Protein AF-A0A183I306-F1 (afdb_monomer_lite)

Radius of gyration: 36.66 Å; chains: 1; bounding box: 79×30×105 Å

pLDDT: mean 89.1, std 14.42, range [38.97, 98.12]

InterPro domains:
  IPR034743 RH1 domain [PF09744] (19-83)
  IPR034743 RH1 domain [PS51776] (3-91)
  IPR051241 DZIP and RILPL [PTHR21502] (13-96)

Foldseek 3Di:
DDPPPPPPPDPLLPDALVNLVVVVVVVVVVLVVCCVVPNDVVCVVVVVVVVVVSVVSNVVNVVSVVVVVVVVVVVVVVVVVVVVVVVVVVVVVVVVVVVVVVVVVVVVVVVVVVVVVVVVVVD

Structure (mmCIF, N/CA/C/O backbone):
data_AF-A0A183I306-F1
#
_entry.id   AF-A0A183I306-F1
#
loop_
_atom_site.group_PDB
_atom_site.id
_atom_site.type_symbol
_atom_site.label_atom_id
_atom_site.label_alt_id
_atom_site.label_comp_id
_atom_site.label_asym_id
_atom_site.label_entity_id
_atom_site.label_seq_id
_atom_site.pdbx_PDB_ins_code
_atom_site.Cartn_x
_atom_site.Cartn_y
_atom_site.Cartn_z
_atom_site.occupancy
_atom_site.B_iso_or_equiv
_atom_site.auth_seq_id
_atom_site.auth_comp_id
_atom_site.auth_asym_id
_atom_site.auth_atom_id
_atom_site.pdbx_PDB_model_num
ATOM 1 N N . MET A 1 1 ? 3.699 -26.716 -17.506 1.00 38.97 1 MET A N 1
ATOM 2 C CA . MET A 1 1 ? 4.096 -25.367 -17.052 1.00 38.97 1 MET A CA 1
ATOM 3 C C . MET A 1 1 ? 3.086 -24.963 -16.002 1.00 38.97 1 MET A C 1
ATOM 5 O O . MET A 1 1 ? 1.903 -24.968 -16.310 1.00 38.97 1 MET A O 1
ATOM 9 N N . ALA A 1 2 ? 3.528 -24.809 -14.755 1.00 41.91 2 ALA A N 1
ATOM 10 C CA . ALA A 1 2 ? 2.642 -24.517 -13.638 1.00 41.91 2 ALA A CA 1
ATOM 11 C C . ALA A 1 2 ? 2.071 -23.105 -13.795 1.00 41.91 2 ALA A C 1
ATOM 13 O O . ALA A 1 2 ? 2.817 -22.158 -14.043 1.00 41.91 2 ALA A O 1
ATOM 14 N N . ASP A 1 3 ? 0.754 -23.011 -13.676 1.00 45.97 3 ASP A N 1
ATOM 15 C CA . ASP A 1 3 ? -0.011 -21.778 -13.571 1.00 45.97 3 ASP A CA 1
ATOM 16 C C . ASP A 1 3 ? 0.413 -21.070 -12.275 1.00 45.97 3 ASP A C 1
ATOM 18 O O . ASP A 1 3 ? -0.067 -21.366 -11.177 1.00 45.97 3 ASP A O 1
ATOM 22 N N . VAL A 1 4 ? 1.433 -20.214 -12.376 1.00 51.78 4 VAL A N 1
ATOM 23 C CA . VAL A 1 4 ? 1.813 -19.305 -11.297 1.00 51.78 4 VAL A CA 1
ATOM 24 C C . VAL A 1 4 ? 0.721 -18.250 -11.259 1.00 51.78 4 VAL A C 1
ATOM 26 O O . VAL A 1 4 ? 0.816 -17.216 -11.921 1.00 51.78 4 VAL A O 1
ATOM 29 N N . ARG A 1 5 ? -0.336 -18.527 -10.486 1.00 44.34 5 ARG A N 1
ATOM 30 C CA . ARG A 1 5 ? -1.257 -17.492 -10.016 1.00 44.34 5 ARG A CA 1
ATOM 31 C C . ARG A 1 5 ? -0.406 -16.313 -9.559 1.00 44.34 5 ARG A C 1
ATOM 33 O O . ARG A 1 5 ? 0.403 -16.442 -8.640 1.00 44.34 5 ARG A O 1
ATOM 40 N N . SER A 1 6 ? -0.547 -15.185 -10.248 1.00 48.78 6 SER A N 1
ATOM 41 C CA . SER A 1 6 ? 0.141 -13.959 -9.868 1.00 48.78 6 SER A CA 1
ATOM 42 C C . SER A 1 6 ? -0.220 -13.642 -8.411 1.00 48.78 6 SER A C 1
ATOM 44 O O . SER A 1 6 ? -1.406 -13.641 -8.084 1.00 48.78 6 SER A O 1
ATOM 46 N N . PRO A 1 7 ? 0.743 -13.316 -7.532 1.00 50.31 7 PRO A N 1
ATOM 47 C CA . PRO A 1 7 ? 0.482 -12.923 -6.139 1.00 50.31 7 PRO A CA 1
ATOM 48 C C . PRO A 1 7 ? -0.224 -11.552 -6.026 1.00 50.31 7 PRO A C 1
ATOM 50 O O . PRO A 1 7 ? -0.186 -10.890 -4.990 1.00 50.31 7 PRO A O 1
ATOM 53 N N . ALA A 1 8 ? -0.815 -11.077 -7.123 1.00 52.78 8 ALA A N 1
ATOM 54 C CA . ALA A 1 8 ? -1.431 -9.771 -7.276 1.00 52.78 8 ALA A CA 1
ATOM 55 C C . ALA A 1 8 ? -2.919 -9.748 -6.902 1.00 52.78 8 ALA A C 1
ATOM 57 O O . ALA A 1 8 ? -3.449 -8.659 -6.756 1.00 52.78 8 ALA A O 1
ATOM 58 N N . ASP A 1 9 ? -3.567 -10.903 -6.722 1.00 50.12 9 ASP A N 1
ATOM 59 C CA . ASP A 1 9 ? -5.031 -10.975 -6.577 1.00 50.12 9 ASP A CA 1
ATOM 60 C C . ASP A 1 9 ? -5.494 -11.456 -5.191 1.00 50.12 9 ASP A C 1
ATOM 62 O O . ASP A 1 9 ? -6.609 -11.939 -5.011 1.00 50.12 9 ASP A O 1
ATOM 66 N N . SER A 1 10 ? -4.625 -11.359 -4.180 1.00 53.06 10 SER A N 1
ATOM 67 C CA . SER A 1 10 ? -5.056 -11.558 -2.796 1.00 53.06 10 SER A CA 1
ATOM 68 C C . SER A 1 10 ? -5.880 -10.333 -2.373 1.00 53.06 10 SER A C 1
ATOM 70 O O . SER A 1 10 ? -5.305 -9.246 -2.294 1.00 53.06 10 SER A O 1
ATOM 72 N N . PRO A 1 11 ? -7.183 -10.464 -2.049 1.00 54.62 11 PRO A N 1
ATOM 73 C CA . PRO A 1 11 ? -8.048 -9.330 -1.691 1.00 54.62 11 PRO A CA 1
ATOM 74 C C . PRO A 1 11 ? -7.547 -8.542 -0.468 1.00 54.62 11 PRO A C 1
ATOM 76 O O . PRO A 1 11 ? -7.895 -7.382 -0.282 1.00 54.62 11 PRO A O 1
ATOM 79 N N . SER A 1 12 ? -6.663 -9.140 0.332 1.00 57.38 12 SER A N 1
ATOM 80 C CA . SER A 1 12 ? -5.950 -8.504 1.440 1.00 57.38 12 SER A CA 1
ATOM 81 C C . SER A 1 12 ? -4.936 -7.428 1.024 1.00 57.38 12 SER A C 1
ATOM 83 O O . SER A 1 12 ? -4.512 -6.660 1.882 1.00 57.38 12 SER A O 1
ATOM 85 N N . ARG A 1 13 ? -4.549 -7.325 -0.258 1.00 60.84 13 ARG A N 1
ATOM 86 C CA . ARG A 1 13 ? -3.621 -6.280 -0.741 1.00 60.84 13 ARG A CA 1
ATOM 87 C C . ARG A 1 13 ? -4.250 -4.906 -0.958 1.00 60.84 13 ARG A C 1
ATOM 89 O O . ARG A 1 13 ? -3.531 -3.963 -1.266 1.00 60.84 13 ARG A O 1
ATOM 96 N N . HIS A 1 14 ? -5.565 -4.795 -0.799 1.00 72.19 14 HIS A N 1
ATOM 97 C CA . HIS A 1 14 ? -6.302 -3.561 -1.062 1.00 72.19 14 HIS A CA 1
ATOM 98 C C . HIS A 1 14 ? -6.880 -2.902 0.190 1.00 72.19 14 HIS A C 1
ATOM 100 O O . HIS A 1 14 ? -7.532 -1.874 0.060 1.00 72.19 14 HIS A O 1
ATOM 106 N N . ILE A 1 15 ? -6.638 -3.462 1.380 1.00 85.75 15 ILE A N 1
ATOM 107 C CA . ILE A 1 15 ? -6.981 -2.780 2.631 1.00 85.75 15 ILE A CA 1
ATOM 108 C C . ILE A 1 15 ? -6.068 -1.567 2.794 1.00 85.75 15 ILE A C 1
ATOM 110 O O . ILE A 1 15 ? -4.843 -1.696 2.828 1.00 85.75 15 ILE A O 1
ATOM 114 N N . THR A 1 16 ? -6.684 -0.397 2.902 1.00 90.94 16 THR A N 1
ATOM 115 C CA . THR A 1 16 ? -6.022 0.870 3.199 1.00 90.94 16 THR A CA 1
ATOM 116 C C . THR A 1 16 ? -6.171 1.213 4.675 1.00 90.94 16 THR A C 1
ATOM 118 O O . THR A 1 16 ? -7.030 0.684 5.382 1.00 90.94 16 THR A O 1
ATOM 121 N N . VAL A 1 17 ? -5.353 2.149 5.152 1.00 93.00 17 VAL A N 1
ATOM 122 C CA . VAL A 1 17 ? -5.467 2.684 6.516 1.00 93.00 17 VAL A CA 1
ATOM 123 C C . VAL A 1 17 ? -6.850 3.309 6.763 1.00 93.00 17 VAL A C 1
ATOM 125 O O . VAL A 1 17 ? -7.390 3.196 7.861 1.00 93.00 17 VAL A O 1
ATOM 128 N N . VAL A 1 18 ? -7.464 3.903 5.733 1.00 93.88 18 VAL A N 1
ATOM 129 C CA . VAL A 1 18 ? -8.819 4.474 5.815 1.00 93.88 18 VAL A CA 1
ATOM 130 C C . VAL A 1 18 ? -9.850 3.391 6.136 1.00 93.88 18 VAL A C 1
ATOM 132 O O . VAL A 1 18 ? -10.645 3.567 7.057 1.00 93.88 18 VAL A O 1
ATOM 135 N N . ASP A 1 19 ? -9.770 2.239 5.466 1.00 94.00 19 ASP A N 1
ATOM 136 C CA . ASP A 1 19 ? -10.682 1.115 5.711 1.00 94.00 19 ASP A CA 1
ATOM 137 C C . ASP A 1 19 ? -10.568 0.588 7.153 1.00 94.00 19 ASP A C 1
ATOM 139 O O . ASP A 1 19 ? -11.560 0.179 7.760 1.00 94.00 19 ASP A O 1
ATOM 143 N N . VAL A 1 20 ? -9.360 0.620 7.732 1.00 95.81 20 VAL A N 1
ATOM 144 C CA . VAL A 1 20 ? -9.126 0.221 9.130 1.00 95.81 20 VAL A CA 1
ATOM 145 C C . VAL A 1 20 ? -9.781 1.204 10.100 1.00 95.81 20 VAL A C 1
ATOM 147 O O . VAL A 1 20 ? -10.389 0.769 11.080 1.00 95.81 20 VAL A O 1
ATOM 150 N N . TYR A 1 21 ? -9.715 2.510 9.828 1.00 96.81 21 TYR A N 1
ATOM 151 C CA . TYR A 1 21 ? -10.383 3.516 10.656 1.00 96.81 21 TYR A CA 1
ATOM 152 C C . TYR A 1 21 ? -11.909 3.426 10.574 1.00 96.81 21 TYR A C 1
ATOM 154 O O . TYR A 1 21 ? -12.576 3.521 11.607 1.00 96.81 21 TYR A O 1
ATOM 162 N N . ASP A 1 22 ? -12.467 3.175 9.390 1.00 97.25 22 ASP A N 1
ATOM 163 C CA . ASP A 1 22 ? -13.910 2.975 9.223 1.00 97.25 22 ASP A CA 1
ATOM 164 C C . ASP A 1 22 ? -14.391 1.725 9.977 1.00 97.25 22 ASP A C 1
ATOM 166 O O . ASP A 1 22 ? -15.412 1.755 10.677 1.00 97.25 22 ASP A O 1
ATOM 170 N N . LEU A 1 23 ? -13.613 0.638 9.916 1.00 96.75 23 LEU A N 1
ATOM 171 C CA . LEU A 1 23 ? -13.879 -0.573 10.686 1.00 96.75 23 LEU A CA 1
ATOM 172 C C . LEU A 1 23 ? -13.793 -0.313 12.197 1.00 96.75 23 LEU A C 1
ATOM 174 O O . LEU A 1 23 ? -14.684 -0.728 12.941 1.00 96.75 23 LEU A O 1
ATOM 178 N N . ALA A 1 24 ? -12.765 0.405 12.656 1.00 97.81 24 ALA A N 1
ATOM 179 C CA . ALA A 1 24 ? -12.596 0.767 14.061 1.00 97.81 24 ALA A CA 1
ATOM 180 C C . ALA A 1 24 ? -13.779 1.598 14.579 1.00 97.81 24 ALA A C 1
ATOM 182 O O . ALA A 1 24 ? -14.295 1.327 15.664 1.00 97.81 24 ALA A O 1
ATOM 183 N N . ALA A 1 25 ? -14.258 2.562 13.787 1.00 97.81 25 ALA A N 1
ATOM 184 C CA . ALA A 1 25 ? -15.420 3.375 14.128 1.00 97.81 25 ALA A CA 1
ATOM 185 C C . ALA A 1 25 ? -16.706 2.537 14.212 1.00 97.81 25 ALA A C 1
ATOM 187 O O . ALA A 1 25 ? -17.509 2.729 15.128 1.00 97.81 25 ALA A O 1
ATOM 188 N N . SER A 1 26 ? -16.904 1.592 13.287 1.00 98.12 26 SER A N 1
ATOM 189 C CA . SER A 1 26 ? -18.046 0.671 13.336 1.00 98.12 26 SER A CA 1
ATOM 190 C C . SER A 1 26 ? -18.007 -0.209 14.586 1.00 98.12 26 SER A C 1
ATOM 192 O O . SER A 1 26 ? -19.010 -0.320 15.285 1.00 98.12 26 SER A O 1
ATOM 194 N N . ILE A 1 27 ? -16.846 -0.791 14.901 1.00 97.88 27 ILE A N 1
ATOM 195 C CA . ILE A 1 27 ? -16.671 -1.635 16.089 1.00 97.88 27 ILE A CA 1
ATOM 196 C C . ILE A 1 27 ? -16.852 -0.819 17.378 1.00 97.88 27 ILE A C 1
ATOM 198 O O . ILE A 1 27 ? -17.477 -1.293 18.325 1.00 97.88 27 ILE A O 1
ATOM 202 N N . GLY A 1 28 ? -16.350 0.420 17.416 1.00 97.50 28 GLY A N 1
ATOM 203 C CA . GLY A 1 28 ? -16.524 1.331 18.548 1.00 97.50 28 GLY A CA 1
ATOM 204 C C . GLY A 1 28 ? -17.996 1.575 18.884 1.00 97.50 28 GLY A C 1
ATOM 205 O O . GLY A 1 28 ? -18.381 1.447 20.043 1.00 97.50 28 GLY A O 1
ATOM 206 N N . LYS A 1 29 ? -18.840 1.807 17.869 1.00 97.94 29 LYS A N 1
ATOM 207 C CA . LYS A 1 29 ? -20.297 1.965 18.045 1.00 97.94 29 LYS A CA 1
ATOM 208 C C . LYS A 1 29 ? -20.973 0.713 18.604 1.00 97.94 29 LYS A C 1
ATOM 210 O O . LYS A 1 29 ? -21.924 0.815 19.377 1.00 97.94 29 LYS A O 1
ATOM 215 N N . ASP A 1 30 ? -20.513 -0.471 18.210 1.00 97.44 30 ASP A N 1
ATOM 216 C CA . ASP A 1 30 ? -21.043 -1.718 18.761 1.00 97.44 30 ASP A CA 1
ATOM 217 C C . ASP A 1 30 ? -20.618 -1.906 20.222 1.00 97.44 30 ASP A C 1
ATOM 219 O O . ASP A 1 30 ? -21.431 -2.331 21.043 1.00 97.44 30 ASP A O 1
ATOM 223 N N . PHE A 1 31 ? -19.390 -1.519 20.583 1.00 97.81 31 PHE A N 1
ATOM 224 C CA . PHE A 1 31 ? -18.974 -1.489 21.985 1.00 97.81 31 PHE A CA 1
ATOM 225 C C . PHE A 1 31 ? -19.761 -0.477 22.814 1.00 97.81 31 PHE A C 1
ATOM 227 O O . PHE A 1 31 ? -20.150 -0.826 23.923 1.00 97.81 31 PHE A O 1
ATOM 234 N N . GLU A 1 32 ? -20.043 0.721 22.297 1.00 97.50 32 GLU A N 1
ATOM 235 C CA . GLU A 1 32 ? -20.915 1.700 22.964 1.00 97.50 32 GLU A CA 1
ATOM 236 C C . GLU A 1 32 ? -22.283 1.085 23.285 1.00 97.50 32 GLU A C 1
ATOM 238 O O . GLU A 1 32 ? -22.700 1.092 24.440 1.00 97.50 32 GLU A O 1
ATOM 243 N N . ARG A 1 33 ? -22.921 0.428 22.306 1.00 97.62 33 ARG A N 1
ATOM 244 C CA . ARG A 1 33 ? -24.210 -0.253 22.517 1.00 97.62 33 ARG A CA 1
ATOM 245 C C . ARG A 1 33 ? -24.129 -1.343 23.591 1.00 97.62 33 ARG A C 1
ATOM 247 O O . ARG A 1 33 ? -25.022 -1.456 24.425 1.00 97.62 33 ARG A O 1
ATOM 254 N N . ILE A 1 34 ? -23.056 -2.138 23.596 1.00 97.31 34 ILE A N 1
ATOM 255 C CA . ILE A 1 34 ? -22.851 -3.184 24.612 1.00 97.31 34 ILE A CA 1
ATOM 256 C C . ILE A 1 34 ? -22.637 -2.570 26.001 1.00 97.31 34 ILE A C 1
ATOM 258 O O . ILE A 1 34 ? -23.141 -3.107 26.986 1.00 97.31 34 ILE A O 1
ATOM 262 N N . ILE A 1 35 ? -21.902 -1.461 26.101 1.00 97.19 35 ILE A N 1
ATOM 263 C CA . ILE A 1 35 ? -21.695 -0.749 27.367 1.00 97.19 35 ILE A CA 1
ATOM 264 C C . ILE A 1 35 ? -23.027 -0.205 27.892 1.00 97.19 35 ILE A C 1
ATOM 266 O O . ILE A 1 35 ? -23.299 -0.344 29.085 1.00 97.19 35 ILE A O 1
ATOM 270 N N . ASP A 1 36 ? -23.853 0.366 27.016 1.00 97.56 36 ASP A N 1
ATOM 271 C CA . ASP A 1 36 ? -25.157 0.923 27.378 1.00 97.56 36 ASP A CA 1
ATOM 272 C C . ASP A 1 36 ? -26.131 -0.158 27.881 1.00 97.56 36 ASP A C 1
ATOM 274 O O . ASP A 1 36 ? -26.859 0.067 28.849 1.00 97.56 36 ASP A O 1
ATOM 278 N N . GLU A 1 37 ? -26.130 -1.347 27.267 1.00 97.38 37 GLU A N 1
ATOM 279 C CA . GLU A 1 37 ? -27.038 -2.448 27.630 1.00 97.38 37 GLU A CA 1
ATOM 280 C C . GLU A 1 37 ? -26.536 -3.311 28.802 1.00 97.38 37 GLU A C 1
ATOM 282 O O . GLU A 1 37 ? -27.328 -3.744 29.641 1.00 97.38 37 GLU A O 1
ATOM 287 N N . PHE A 1 38 ? -25.228 -3.579 28.873 1.00 96.25 38 PHE A N 1
ATOM 288 C CA . PHE A 1 38 ? -24.645 -4.586 29.774 1.00 96.25 38 PHE A CA 1
ATOM 289 C C . PHE A 1 38 ? -23.575 -4.027 30.721 1.00 96.25 38 PHE A C 1
ATOM 291 O O . PHE A 1 38 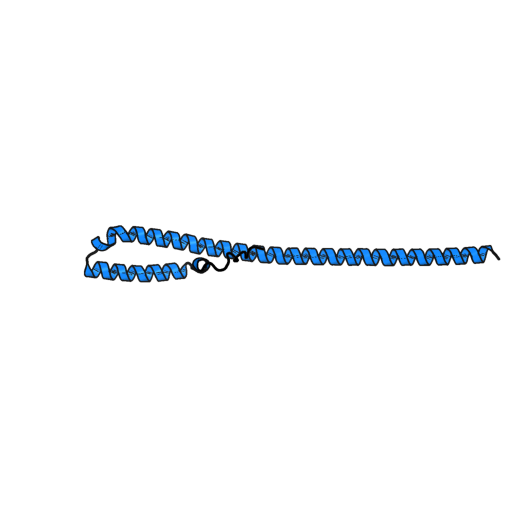? -22.968 -4.782 31.484 1.00 96.25 38 PHE A O 1
ATOM 298 N N . GLY A 1 39 ? -23.317 -2.720 30.692 1.00 94.62 39 GLY A N 1
ATOM 299 C CA . GLY A 1 39 ? -22.296 -2.065 31.503 1.00 94.62 39 GLY A CA 1
ATOM 300 C C . GLY A 1 39 ? -20.866 -2.249 30.978 1.00 94.62 39 GLY A C 1
ATOM 301 O O . GLY A 1 39 ? -20.543 -3.161 30.217 1.00 94.62 39 GLY A O 1
ATOM 302 N N . ASN A 1 40 ? -19.969 -1.373 31.438 1.00 93.69 40 ASN A N 1
ATOM 303 C CA . ASN A 1 40 ? -18.586 -1.269 30.952 1.00 93.69 40 ASN A CA 1
ATOM 304 C C . ASN A 1 40 ? -17.750 -2.556 31.121 1.00 93.69 40 ASN A C 1
ATOM 306 O O . ASN A 1 40 ? -16.929 -2.901 30.268 1.00 93.69 40 ASN A O 1
ATOM 310 N N . ASP A 1 41 ? -17.965 -3.310 32.201 1.00 95.94 41 ASP A N 1
ATOM 311 C CA . ASP A 1 41 ? -17.168 -4.512 32.474 1.00 95.94 41 ASP A CA 1
ATOM 312 C C . ASP A 1 41 ? -17.345 -5.609 31.406 1.00 95.94 41 ASP A C 1
ATOM 314 O O . ASP A 1 41 ? -16.440 -6.427 31.221 1.00 95.94 41 ASP A O 1
ATOM 318 N N . SER A 1 42 ? -18.437 -5.567 30.634 1.00 93.56 42 SER A N 1
ATOM 319 C CA . SER A 1 42 ? -18.728 -6.491 29.529 1.00 93.56 42 SER A CA 1
ATOM 320 C C . SER A 1 42 ? -17.721 -6.408 28.375 1.00 93.56 42 SER A C 1
ATOM 322 O O . SER A 1 42 ? -17.478 -7.408 27.701 1.00 93.56 42 SER A O 1
ATOM 324 N N . VAL A 1 43 ? -17.087 -5.247 28.155 1.00 96.00 43 VAL A N 1
ATOM 325 C CA . VAL A 1 43 ? -16.127 -5.041 27.047 1.00 96.00 43 VAL A CA 1
ATOM 326 C C . VAL A 1 43 ? -14.689 -4.815 27.511 1.00 96.00 43 VAL A C 1
ATOM 328 O O . VAL A 1 43 ? -13.750 -4.923 26.720 1.00 96.00 43 VAL A O 1
ATOM 331 N N . ARG A 1 44 ? -14.485 -4.564 28.806 1.00 95.00 44 ARG A N 1
ATOM 332 C CA . ARG A 1 44 ? -13.208 -4.130 29.393 1.00 95.00 44 ARG A CA 1
ATOM 333 C C . ARG A 1 44 ? -12.012 -5.034 29.072 1.00 95.00 44 ARG A C 1
ATOM 335 O O . ARG A 1 44 ? -10.895 -4.543 28.942 1.00 95.00 44 ARG A O 1
ATOM 342 N N . GLN A 1 45 ? -12.226 -6.344 28.934 1.00 95.88 45 GLN A N 1
ATOM 343 C CA . GLN A 1 45 ? -11.155 -7.301 28.615 1.00 95.88 45 GLN A CA 1
ATOM 344 C C . GLN A 1 45 ? -10.937 -7.523 27.111 1.00 95.88 45 GLN A C 1
ATOM 346 O O . GLN A 1 45 ? -9.834 -7.897 26.706 1.00 95.88 45 GLN A O 1
ATOM 351 N N . ILE A 1 46 ? -11.972 -7.345 26.284 1.00 96.50 46 ILE A N 1
ATOM 352 C CA . ILE A 1 46 ? -11.897 -7.590 24.834 1.00 96.50 46 ILE A CA 1
ATOM 353 C C . ILE A 1 46 ? -11.449 -6.340 24.075 1.00 96.50 46 ILE A C 1
ATOM 355 O O . ILE A 1 46 ? -10.680 -6.453 23.126 1.00 96.50 46 ILE A O 1
ATOM 359 N N . MET A 1 47 ? -11.845 -5.155 24.543 1.00 96.50 47 MET A N 1
ATOM 360 C CA . MET A 1 47 ? -11.502 -3.865 23.948 1.00 96.50 47 MET A CA 1
ATOM 361 C C . MET A 1 47 ? -9.993 -3.690 23.686 1.00 96.50 47 MET A C 1
ATOM 363 O O . MET A 1 47 ? -9.639 -3.444 22.535 1.00 96.50 47 MET A O 1
ATOM 367 N N . PRO A 1 48 ? -9.072 -3.910 24.651 1.00 97.38 48 PRO A N 1
ATOM 368 C CA . PRO A 1 48 ? -7.635 -3.794 24.375 1.00 97.38 48 PRO A CA 1
ATOM 369 C C . PRO A 1 48 ? -7.119 -4.817 23.350 1.00 97.38 48 PRO A C 1
ATOM 371 O O . PRO A 1 48 ? -6.181 -4.527 22.613 1.00 97.38 48 PRO A O 1
ATOM 374 N N . LYS A 1 49 ? -7.734 -6.005 23.254 1.00 98.00 49 LYS A N 1
ATOM 375 C CA . LYS A 1 49 ? -7.356 -7.017 22.252 1.00 98.00 49 LYS A CA 1
ATOM 376 C C . LYS A 1 49 ? -7.781 -6.596 20.848 1.00 98.00 49 LYS A C 1
ATOM 378 O O . LYS A 1 49 ? -7.034 -6.805 19.899 1.00 98.00 49 LYS A O 1
ATOM 383 N N . VAL A 1 50 ? -8.965 -6.000 20.726 1.00 98.00 50 VAL A N 1
ATOM 384 C CA . VAL A 1 50 ? -9.468 -5.467 19.456 1.00 98.00 50 VAL A CA 1
ATOM 385 C C . VAL A 1 50 ? -8.642 -4.271 19.003 1.00 98.00 50 VAL A C 1
ATOM 387 O O . VAL A 1 50 ? -8.261 -4.230 17.839 1.00 98.00 50 VAL A O 1
ATOM 390 N N . ILE A 1 51 ? -8.291 -3.360 19.916 1.00 97.56 51 ILE A N 1
ATOM 391 C CA . ILE A 1 51 ? -7.380 -2.244 19.620 1.00 97.56 51 ILE A CA 1
ATOM 392 C C . ILE A 1 51 ? -6.053 -2.785 19.078 1.00 97.56 51 ILE A C 1
ATOM 394 O O . ILE A 1 51 ? -5.663 -2.428 17.974 1.00 97.56 51 ILE A O 1
ATOM 398 N N . SER A 1 52 ? -5.424 -3.733 19.778 1.00 98.12 52 SER A N 1
ATOM 399 C CA . SER A 1 52 ? -4.153 -4.321 19.336 1.00 98.12 52 SER A CA 1
ATOM 400 C C . SER A 1 52 ? -4.249 -5.016 17.967 1.00 98.12 52 SER A C 1
ATOM 402 O O . SER A 1 52 ? -3.324 -4.933 17.154 1.00 98.12 52 SER A O 1
ATOM 404 N N . ALA A 1 53 ? -5.373 -5.676 17.671 1.00 97.94 53 ALA A N 1
ATOM 405 C CA . ALA A 1 53 ? -5.611 -6.278 16.361 1.00 97.94 53 ALA A CA 1
ATOM 406 C C . ALA A 1 53 ? -5.770 -5.220 15.253 1.00 97.94 53 ALA A C 1
ATOM 408 O O . ALA A 1 53 ? -5.223 -5.402 14.165 1.00 97.94 53 ALA A O 1
ATOM 409 N N . LEU A 1 54 ? -6.473 -4.116 15.527 1.00 97.81 54 LEU A N 1
ATOM 410 C CA . LEU A 1 54 ? -6.642 -3.000 14.589 1.00 97.81 54 LEU A CA 1
ATOM 411 C C . LEU A 1 54 ? -5.325 -2.249 14.349 1.00 97.81 54 LEU A C 1
ATOM 413 O O . LEU A 1 54 ? -5.007 -1.968 13.200 1.00 97.81 54 LEU A O 1
ATOM 417 N N . GLU A 1 55 ? -4.516 -2.016 15.386 1.00 97.25 55 GLU A N 1
ATOM 418 C CA . GLU A 1 55 ? -3.165 -1.436 15.265 1.00 97.25 55 GLU A CA 1
ATOM 419 C C . GLU A 1 55 ? -2.251 -2.322 14.403 1.00 97.25 55 GLU A C 1
ATOM 421 O O . GLU A 1 55 ? -1.508 -1.847 13.541 1.00 97.25 55 GLU A O 1
ATOM 426 N N . THR A 1 56 ? -2.330 -3.641 14.599 1.00 96.56 56 THR A N 1
ATOM 427 C CA . THR A 1 56 ? -1.589 -4.610 13.782 1.00 96.56 56 THR A CA 1
ATOM 428 C C . THR A 1 56 ? -2.047 -4.554 12.323 1.00 96.56 56 THR A C 1
ATOM 430 O O . THR A 1 56 ? -1.220 -4.563 11.411 1.00 96.56 56 THR A O 1
ATOM 433 N N . LEU A 1 57 ? -3.358 -4.463 12.086 1.00 95.69 57 LEU A N 1
ATOM 434 C CA . LEU A 1 57 ? -3.925 -4.349 10.743 1.00 95.69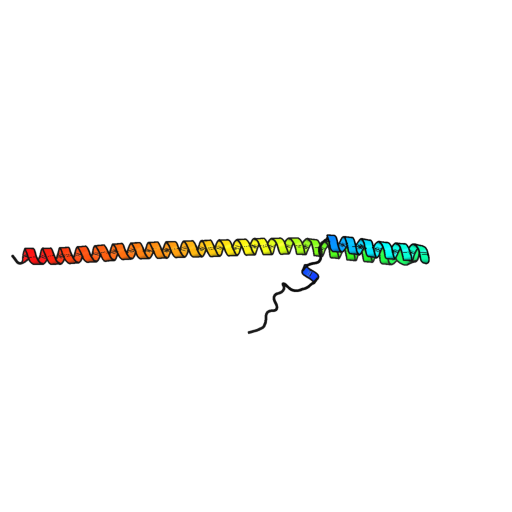 57 LEU A CA 1
ATOM 435 C C . LEU A 1 57 ? -3.532 -3.032 10.059 1.00 95.69 57 LEU A C 1
ATOM 437 O O . LEU A 1 57 ? -3.175 -3.048 8.884 1.00 95.69 57 LEU A O 1
ATOM 441 N N . GLU A 1 58 ? -3.529 -1.915 10.786 1.00 95.50 58 GLU A N 1
ATOM 442 C CA . GLU A 1 58 ? -3.046 -0.618 10.301 1.00 95.50 58 GLU A CA 1
ATOM 443 C C . GLU A 1 58 ? -1.561 -0.677 9.916 1.00 95.50 58 GLU A C 1
ATOM 445 O O . GLU A 1 58 ? -1.160 -0.149 8.875 1.00 95.50 58 GLU A O 1
ATOM 450 N N . SER A 1 59 ? -0.738 -1.360 10.718 1.00 95.00 59 SER A N 1
ATOM 451 C CA . SER A 1 59 ? 0.674 -1.586 10.398 1.00 95.00 59 SER A CA 1
ATOM 452 C C . SER A 1 59 ? 0.836 -2.372 9.093 1.00 95.00 59 SER A C 1
ATOM 454 O O . SER A 1 59 ? 1.621 -1.972 8.230 1.00 95.00 59 SER A O 1
ATOM 45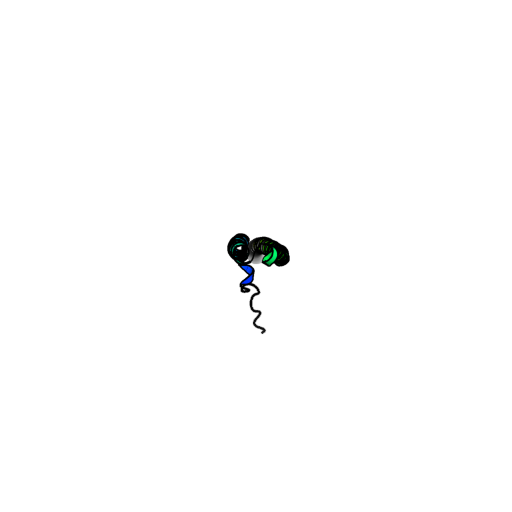6 N N . PHE A 1 60 ? 0.048 -3.436 8.904 1.00 93.00 60 PHE A N 1
ATOM 457 C CA . PHE A 1 60 ? 0.040 -4.199 7.656 1.00 93.00 60 PHE A CA 1
ATOM 458 C C . PHE A 1 60 ? -0.443 -3.371 6.462 1.00 93.00 60 PHE A C 1
ATOM 460 O O . PHE A 1 60 ? 0.178 -3.447 5.405 1.00 93.00 60 PHE A O 1
ATOM 467 N N . ALA A 1 61 ? -1.497 -2.566 6.619 1.00 92.62 61 ALA A N 1
ATOM 468 C CA . ALA A 1 61 ? -2.016 -1.698 5.560 1.00 92.62 61 ALA A CA 1
ATOM 469 C C . ALA A 1 61 ? -0.958 -0.681 5.098 1.00 92.62 61 ALA A C 1
ATOM 471 O O . ALA A 1 61 ? -0.648 -0.594 3.910 1.00 92.62 61 ALA A O 1
ATOM 472 N N . ASN A 1 62 ? -0.320 0.008 6.051 1.00 91.88 62 ASN A N 1
ATOM 473 C CA . ASN A 1 62 ? 0.776 0.943 5.785 1.00 91.88 62 ASN A CA 1
ATOM 474 C C . ASN A 1 62 ? 1.984 0.267 5.124 1.00 91.88 62 ASN A C 1
ATOM 476 O O . ASN A 1 62 ? 2.639 0.849 4.258 1.00 91.88 62 ASN A O 1
ATOM 480 N N . HIS A 1 63 ? 2.333 -0.943 5.565 1.00 92.06 63 HIS A N 1
ATOM 481 C CA . HIS A 1 63 ? 3.448 -1.679 4.980 1.00 92.06 63 HIS A CA 1
ATOM 482 C C . HIS A 1 63 ? 3.151 -2.071 3.532 1.00 92.06 63 HIS A C 1
ATOM 484 O O . HIS A 1 63 ? 3.988 -1.853 2.662 1.00 92.06 63 HIS A O 1
ATOM 490 N N . ASN A 1 64 ? 1.941 -2.561 3.267 1.00 89.69 64 ASN A N 1
ATOM 491 C CA . ASN A 1 64 ? 1.515 -2.969 1.934 1.00 89.69 64 ASN A CA 1
ATOM 492 C C . ASN A 1 64 ? 1.522 -1.800 0.947 1.00 89.69 64 ASN A C 1
ATOM 494 O O . ASN A 1 64 ? 1.997 -1.947 -0.175 1.00 89.69 64 ASN A O 1
ATOM 498 N N . GLU A 1 65 ? 1.057 -0.621 1.369 1.00 89.06 65 GLU A N 1
ATOM 499 C CA . GLU A 1 65 ? 1.104 0.585 0.540 1.00 89.06 65 GLU A CA 1
ATOM 500 C C . GLU A 1 65 ? 2.546 0.923 0.132 1.00 89.06 65 GLU A C 1
ATOM 502 O O . GLU A 1 65 ? 2.832 1.062 -1.059 1.00 89.06 65 GLU A O 1
ATOM 507 N N . LYS A 1 66 ? 3.481 0.921 1.092 1.00 90.81 66 LYS A N 1
ATOM 508 C CA . LYS A 1 66 ? 4.912 1.153 0.832 1.00 90.81 66 LYS A CA 1
ATOM 509 C C . LYS A 1 66 ? 5.527 0.100 -0.086 1.00 90.81 66 LYS A C 1
ATOM 511 O O . LYS A 1 66 ? 6.237 0.448 -1.027 1.00 90.81 66 LYS A O 1
ATOM 516 N N . GLU A 1 67 ? 5.257 -1.181 0.160 1.00 91.31 67 GLU A N 1
ATOM 517 C CA . GLU A 1 67 ? 5.731 -2.265 -0.706 1.00 91.31 67 GLU A CA 1
ATOM 518 C C . GLU A 1 67 ? 5.180 -2.113 -2.130 1.00 91.31 67 GLU A C 1
ATOM 520 O O . GLU A 1 67 ? 5.890 -2.325 -3.113 1.00 91.31 67 GLU A O 1
ATOM 525 N N . ASN A 1 68 ? 3.916 -1.714 -2.270 1.00 88.44 68 ASN A N 1
ATOM 526 C CA . ASN A 1 68 ? 3.285 -1.536 -3.569 1.00 88.44 68 ASN A CA 1
ATOM 527 C C . ASN A 1 68 ? 3.855 -0.321 -4.324 1.00 88.44 68 ASN A C 1
ATOM 529 O O . ASN A 1 68 ? 4.070 -0.400 -5.539 1.00 88.44 68 ASN A O 1
ATOM 533 N N . GLU A 1 69 ? 4.168 0.768 -3.617 1.00 91.25 69 GLU A N 1
ATOM 534 C CA . GLU A 1 69 ? 4.919 1.906 -4.156 1.00 91.25 69 GLU A CA 1
ATOM 535 C C . GLU A 1 69 ? 6.318 1.491 -4.626 1.00 91.25 69 GLU A C 1
ATOM 537 O O . GLU A 1 69 ? 6.723 1.828 -5.743 1.00 91.25 69 GLU A O 1
ATOM 542 N N . G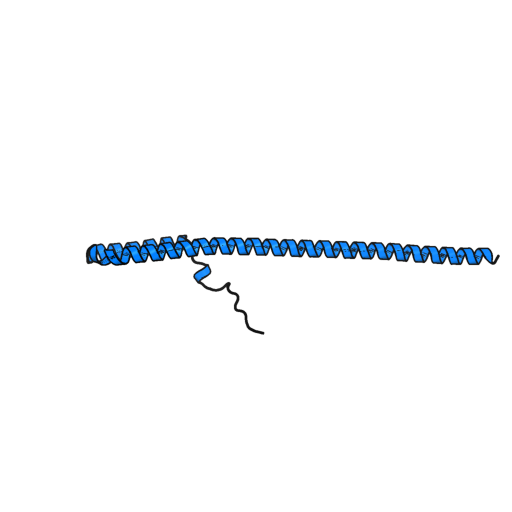LU A 1 70 ? 7.047 0.714 -3.823 1.00 93.94 70 GLU A N 1
ATOM 543 C CA . GLU A 1 70 ? 8.375 0.208 -4.177 1.00 93.94 70 GLU A CA 1
ATOM 544 C C . GLU A 1 70 ? 8.324 -0.702 -5.410 1.00 93.94 70 GLU A C 1
ATOM 546 O O . GLU A 1 70 ? 9.097 -0.521 -6.355 1.00 93.94 70 GLU A O 1
ATOM 551 N N . ILE A 1 71 ? 7.355 -1.620 -5.468 1.00 93.88 71 ILE A N 1
ATOM 552 C CA . ILE A 1 71 ? 7.109 -2.468 -6.639 1.00 93.88 71 ILE A CA 1
ATOM 553 C C . ILE A 1 71 ? 6.852 -1.608 -7.881 1.00 93.88 71 ILE A C 1
ATOM 555 O O . ILE A 1 71 ? 7.391 -1.894 -8.954 1.00 93.88 71 ILE A O 1
ATOM 559 N N . LEU A 1 72 ? 6.038 -0.555 -7.769 1.00 93.06 72 LEU A N 1
ATOM 560 C CA . LEU A 1 72 ? 5.756 0.346 -8.885 1.00 93.06 72 LEU A CA 1
ATOM 561 C C . LEU A 1 72 ? 7.018 1.092 -9.342 1.00 93.06 72 LEU A C 1
ATOM 563 O O . LEU A 1 72 ? 7.262 1.211 -10.547 1.00 93.06 72 LEU A O 1
ATOM 567 N N . MET A 1 73 ? 7.832 1.573 -8.402 1.00 96.44 73 MET A N 1
ATOM 568 C CA . MET A 1 73 ? 9.102 2.237 -8.700 1.00 96.44 73 MET A CA 1
ATOM 569 C C . MET A 1 73 ? 10.088 1.297 -9.397 1.00 96.44 73 MET A C 1
ATOM 571 O O . MET A 1 73 ? 10.672 1.670 -10.419 1.00 96.44 73 MET A O 1
ATOM 575 N N . LEU A 1 74 ? 10.235 0.067 -8.901 1.00 97.25 74 LEU A N 1
ATOM 576 C CA . LEU A 1 74 ? 11.102 -0.949 -9.496 1.00 97.25 74 LEU A CA 1
ATOM 577 C C . LEU A 1 74 ? 10.645 -1.322 -10.906 1.00 97.25 74 LEU A C 1
ATOM 579 O O . LEU A 1 74 ? 11.470 -1.359 -11.817 1.00 97.25 74 LEU A O 1
ATOM 583 N N . LYS A 1 75 ? 9.338 -1.511 -11.130 1.00 96.12 75 LYS A N 1
ATOM 584 C CA . LYS A 1 75 ? 8.786 -1.766 -12.473 1.00 96.12 75 LYS A CA 1
ATOM 585 C C . LYS A 1 75 ? 9.143 -0.650 -13.458 1.00 96.12 75 LYS A C 1
ATOM 587 O O . LYS A 1 75 ? 9.631 -0.936 -14.548 1.00 96.12 75 LYS A O 1
ATOM 592 N N . LYS A 1 76 ? 8.988 0.617 -13.054 1.00 96.50 76 LYS A N 1
ATOM 593 C CA . LYS A 1 76 ? 9.386 1.777 -13.875 1.00 96.50 76 LYS A CA 1
ATOM 594 C C . LYS A 1 76 ? 10.895 1.821 -14.132 1.00 96.50 76 LYS A C 1
ATOM 596 O O . LYS A 1 76 ? 11.332 2.227 -15.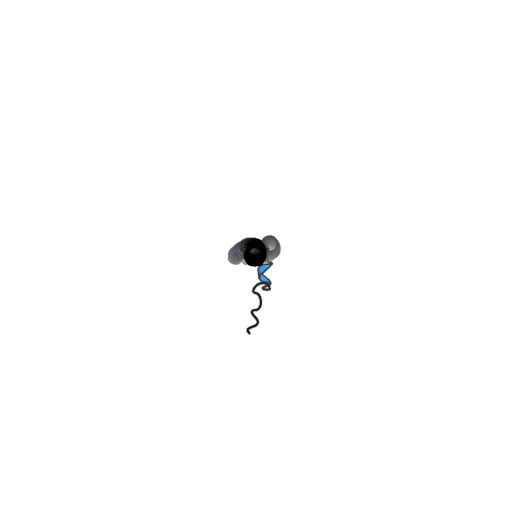208 1.00 96.50 76 LYS A O 1
ATOM 601 N N . ALA A 1 77 ? 11.709 1.439 -13.148 1.00 97.50 77 ALA A N 1
ATOM 602 C CA . ALA A 1 77 ? 13.158 1.378 -13.309 1.00 97.50 77 ALA A CA 1
ATOM 603 C C . ALA A 1 77 ? 13.578 0.292 -14.308 1.00 97.50 77 ALA A C 1
ATOM 605 O O . ALA A 1 77 ? 14.418 0.563 -15.165 1.00 97.50 77 ALA A O 1
ATOM 606 N N . VAL A 1 78 ? 12.964 -0.892 -14.237 1.00 97.94 78 VAL A N 1
ATOM 607 C CA . VAL A 1 78 ? 13.186 -1.988 -15.191 1.00 97.94 78 VAL A CA 1
ATOM 608 C C . VAL A 1 78 ? 12.821 -1.547 -16.605 1.00 97.94 78 VAL A C 1
ATOM 610 O O . VAL A 1 78 ? 13.668 -1.630 -17.488 1.00 97.94 78 VAL A O 1
ATOM 613 N N . GLU A 1 79 ? 11.627 -0.985 -16.808 1.00 97.56 79 GLU A N 1
ATOM 614 C CA . GLU A 1 79 ? 11.179 -0.512 -18.125 1.00 97.56 79 GLU A CA 1
ATOM 615 C C . GLU A 1 79 ? 12.150 0.518 -18.730 1.00 97.56 79 GLU A C 1
ATOM 617 O O . GLU A 1 79 ? 12.536 0.434 -19.900 1.00 97.56 79 GLU A O 1
ATOM 622 N N . ARG A 1 80 ? 12.616 1.474 -17.915 1.00 97.75 80 ARG A N 1
ATOM 623 C CA . ARG A 1 80 ? 13.614 2.462 -18.342 1.00 97.75 80 ARG A CA 1
ATOM 624 C C . ARG A 1 80 ? 14.929 1.797 -18.752 1.00 97.75 80 ARG A C 1
ATOM 626 O O . ARG A 1 80 ? 15.459 2.116 -19.815 1.00 97.75 80 ARG A O 1
ATOM 633 N N . LEU A 1 81 ? 15.452 0.885 -17.933 1.00 97.94 81 LEU A N 1
ATOM 634 C CA . LEU A 1 81 ? 16.714 0.191 -18.206 1.00 97.94 81 LEU A CA 1
ATOM 635 C C . LEU A 1 81 ? 16.623 -0.697 -19.452 1.00 97.94 81 LEU A C 1
ATOM 637 O O . LEU A 1 81 ? 17.567 -0.749 -20.242 1.00 97.94 81 LEU A O 1
ATOM 641 N N . GLU A 1 82 ? 15.491 -1.365 -19.664 1.00 97.56 82 GLU A N 1
ATOM 642 C CA . GLU A 1 82 ? 15.233 -2.150 -20.872 1.00 97.56 82 GLU A CA 1
ATOM 643 C C . GLU A 1 82 ? 15.244 -1.264 -22.119 1.00 97.56 82 GLU A C 1
ATOM 645 O O . GLU A 1 82 ? 15.915 -1.593 -23.102 1.00 97.56 82 GLU A O 1
ATOM 650 N N . LYS A 1 83 ? 14.597 -0.095 -22.059 1.00 96.94 83 LYS A N 1
ATOM 651 C CA . LYS A 1 83 ? 14.612 0.884 -23.151 1.00 96.94 83 LYS A CA 1
ATOM 652 C C . LYS A 1 83 ? 16.019 1.420 -23.423 1.00 96.94 83 LYS A C 1
ATOM 654 O O . LYS A 1 83 ? 16.443 1.480 -24.575 1.00 96.94 83 LYS A O 1
ATOM 659 N N . GLU A 1 84 ? 16.771 1.776 -22.384 1.00 97.06 84 GLU A N 1
ATOM 660 C CA . GLU A 1 84 ? 18.165 2.221 -22.516 1.00 97.06 84 GLU A CA 1
ATOM 661 C C . GLU A 1 84 ? 19.056 1.149 -23.150 1.00 97.06 84 GLU A C 1
ATOM 663 O O . GLU A 1 84 ? 19.859 1.449 -24.038 1.00 97.06 84 GLU A O 1
ATOM 668 N N . LYS A 1 85 ? 18.897 -0.111 -22.734 1.00 97.31 85 LYS A N 1
ATOM 669 C CA . LYS A 1 85 ? 19.621 -1.247 -23.311 1.00 97.31 85 LYS A CA 1
ATOM 670 C C . LYS A 1 85 ? 19.291 -1.423 -24.793 1.00 97.31 85 LYS A C 1
ATOM 672 O O . LYS A 1 85 ? 20.209 -1.600 -25.593 1.00 97.31 85 LYS A O 1
ATOM 677 N N . GLN A 1 86 ? 18.012 -1.346 -25.165 1.00 96.62 86 GLN A N 1
ATOM 678 C CA . GLN A 1 86 ? 17.576 -1.446 -26.560 1.00 96.62 86 GLN A CA 1
ATOM 679 C C . GLN A 1 86 ? 18.148 -0.316 -27.424 1.00 96.62 86 GLN A C 1
ATOM 681 O O . GLN A 1 86 ? 18.664 -0.586 -28.507 1.00 96.62 86 GLN A O 1
ATOM 686 N N . MET A 1 87 ? 18.124 0.931 -26.938 1.00 96.56 87 MET A N 1
ATOM 687 C CA . MET A 1 87 ? 18.701 2.075 -27.656 1.00 96.56 87 MET A CA 1
ATOM 688 C C . MET A 1 87 ? 20.206 1.891 -27.881 1.00 96.56 87 MET A C 1
ATOM 690 O O . MET A 1 87 ? 20.668 1.963 -29.017 1.00 96.56 87 MET A O 1
ATOM 694 N N . LYS A 1 88 ? 20.960 1.529 -26.832 1.00 95.75 88 LYS A N 1
ATOM 695 C CA . LYS A 1 88 ? 22.403 1.252 -26.947 1.00 95.75 88 LYS A CA 1
ATOM 696 C C . LYS A 1 88 ? 22.705 0.126 -27.936 1.00 95.75 88 LYS A C 1
ATOM 698 O O . LYS A 1 88 ? 23.666 0.214 -28.696 1.00 95.75 88 LYS A O 1
ATOM 703 N N . GLN A 1 89 ? 21.896 -0.935 -27.938 1.00 96.50 89 GLN A N 1
ATOM 704 C CA . GLN A 1 89 ? 22.049 -2.028 -28.895 1.00 96.50 89 GLN A CA 1
ATOM 705 C C . GLN A 1 89 ? 21.778 -1.559 -30.328 1.00 96.50 89 GLN A C 1
ATOM 707 O O . GLN A 1 89 ? 22.535 -1.907 -31.233 1.00 96.50 89 GLN A O 1
ATOM 712 N N . GLN A 1 90 ? 20.739 -0.750 -30.539 1.00 95.56 90 GLN A N 1
ATOM 713 C CA . GLN A 1 90 ? 20.421 -0.206 -31.855 1.00 95.56 90 GLN A CA 1
ATOM 714 C C . GLN A 1 90 ? 21.545 0.699 -32.376 1.00 95.56 90 GLN A C 1
ATOM 716 O O . GLN A 1 90 ? 21.929 0.584 -33.540 1.00 95.56 90 GLN A O 1
ATOM 721 N N . ASP A 1 91 ? 22.104 1.555 -31.524 1.00 95.38 91 ASP A N 1
ATOM 722 C CA . ASP A 1 91 ? 23.208 2.441 -31.895 1.00 95.38 91 ASP A CA 1
ATOM 723 C C . ASP A 1 91 ? 24.483 1.659 -32.218 1.00 95.38 91 ASP A C 1
ATOM 725 O O . ASP A 1 91 ? 25.152 1.954 -33.209 1.00 95.38 91 ASP A O 1
ATOM 729 N N . ARG A 1 92 ? 24.772 0.593 -31.459 1.00 95.44 92 ARG A N 1
ATOM 730 C CA . ARG A 1 92 ? 25.880 -0.327 -31.753 1.00 95.44 92 ARG A CA 1
ATOM 731 C C . ARG A 1 92 ? 25.721 -0.979 -33.129 1.00 95.44 92 ARG A C 1
ATOM 733 O O . ARG A 1 92 ? 26.666 -0.968 -33.908 1.00 95.44 92 ARG A O 1
ATOM 740 N N . ILE A 1 93 ? 24.529 -1.491 -33.449 1.00 96.31 93 ILE A N 1
ATOM 741 C CA . ILE A 1 93 ? 24.246 -2.103 -34.760 1.00 96.31 93 ILE A CA 1
ATOM 742 C C . ILE A 1 93 ? 24.395 -1.073 -35.887 1.00 96.31 93 ILE A C 1
ATOM 744 O O . ILE A 1 93 ? 24.995 -1.372 -36.918 1.00 96.31 93 ILE A O 1
ATOM 748 N N . LYS A 1 94 ? 23.877 0.150 -35.703 1.00 95.56 94 LYS A N 1
ATOM 749 C CA . LYS A 1 94 ? 24.019 1.235 -36.689 1.00 95.56 94 LYS A CA 1
ATOM 750 C C . LYS A 1 94 ? 25.488 1.582 -36.933 1.00 95.56 94 LYS A C 1
ATOM 752 O O . LYS A 1 94 ? 25.883 1.744 -38.085 1.00 95.56 94 LYS A O 1
ATOM 757 N N . PHE A 1 95 ? 26.284 1.676 -35.869 1.00 95.25 95 PHE A N 1
ATOM 758 C CA . PHE A 1 95 ? 27.714 1.958 -35.964 1.00 95.25 95 PHE A CA 1
ATOM 759 C C . PHE A 1 95 ? 28.462 0.846 -36.711 1.00 95.25 95 PHE A C 1
ATOM 761 O O . PHE A 1 95 ? 29.190 1.134 -37.659 1.00 95.25 95 PHE A O 1
ATOM 768 N N . GLU A 1 96 ? 28.229 -0.421 -36.350 1.00 95.19 96 GLU A N 1
ATOM 769 C CA . GLU A 1 96 ? 28.833 -1.580 -37.025 1.00 95.19 96 GLU A CA 1
ATOM 770 C C . GLU A 1 96 ? 28.458 -1.635 -38.515 1.00 95.19 96 GLU A C 1
ATOM 772 O O . GLU A 1 96 ? 2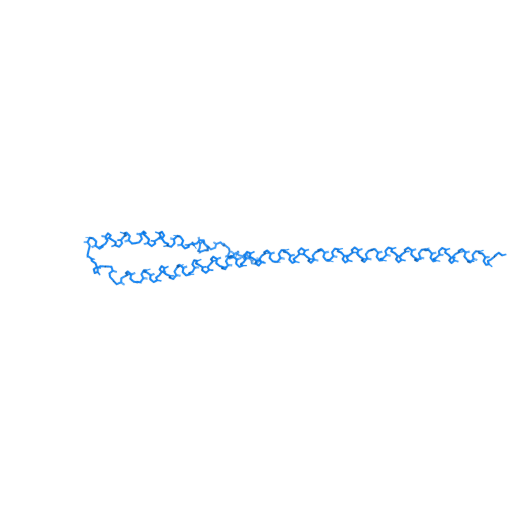9.313 -1.892 -39.363 1.00 95.19 96 GLU A O 1
ATOM 777 N N . LEU A 1 97 ? 27.198 -1.342 -38.859 1.00 96.12 97 LEU A N 1
ATOM 778 C CA . LEU A 1 97 ? 26.746 -1.287 -40.250 1.00 96.12 97 LEU A CA 1
ATOM 779 C C . LEU A 1 97 ? 27.443 -0.167 -41.031 1.00 96.12 97 LEU A C 1
ATOM 781 O O . LEU A 1 97 ? 27.905 -0.398 -42.147 1.00 96.12 97 LEU A O 1
ATOM 785 N N . HIS A 1 98 ? 27.534 1.033 -40.453 1.00 94.19 98 HIS A N 1
ATOM 786 C CA . HIS A 1 98 ? 28.211 2.160 -41.091 1.00 94.19 98 HIS A CA 1
ATOM 787 C C . HIS A 1 98 ? 29.698 1.863 -41.319 1.00 94.19 98 HIS A C 1
ATOM 789 O O . HIS A 1 98 ? 30.211 2.088 -42.415 1.00 94.19 98 HIS A O 1
ATOM 795 N N . GLN A 1 99 ? 30.367 1.286 -40.317 1.00 94.12 99 GLN A N 1
ATOM 796 C CA . GLN A 1 99 ? 31.759 0.861 -40.423 1.00 94.12 99 GLN A CA 1
ATOM 797 C C . GLN A 1 99 ? 31.945 -0.173 -41.541 1.00 94.12 99 GLN A C 1
ATOM 799 O O . GLN A 1 99 ? 32.861 -0.039 -42.350 1.00 94.12 99 GLN A O 1
ATOM 804 N N . LYS A 1 100 ? 31.058 -1.171 -41.630 1.00 94.56 100 LYS A N 1
ATOM 805 C CA . LYS A 1 100 ? 31.115 -2.192 -42.680 1.00 94.56 100 LYS A CA 1
ATOM 806 C C . LYS A 1 100 ? 30.958 -1.592 -44.078 1.00 94.56 100 LYS A C 1
ATOM 808 O O . LYS A 1 100 ? 31.778 -1.873 -44.944 1.00 94.56 100 LYS A O 1
ATOM 813 N N . LEU A 1 101 ? 29.960 -0.728 -44.280 1.00 95.31 101 LEU A N 1
ATOM 814 C CA . LEU A 1 101 ? 29.740 -0.050 -45.563 1.00 95.31 101 LEU A CA 1
ATOM 815 C C . LEU A 1 101 ? 30.953 0.789 -45.988 1.00 95.31 101 LEU A C 1
ATOM 817 O O . LEU A 1 101 ? 31.304 0.811 -47.166 1.00 95.31 101 LEU A O 1
ATOM 821 N N . TYR A 1 102 ? 31.604 1.458 -45.034 1.00 94.00 102 TYR A N 1
ATOM 822 C CA . TYR A 1 102 ? 32.811 2.235 -45.298 1.00 94.00 102 TYR A CA 1
ATOM 823 C C . TYR A 1 102 ? 33.986 1.346 -45.734 1.00 94.00 102 TYR A C 1
ATOM 825 O O . TYR A 1 102 ? 34.630 1.633 -46.744 1.00 94.00 102 TYR A O 1
ATOM 833 N N . CYS A 1 103 ? 34.235 0.240 -45.022 1.00 91.81 103 CYS A N 1
ATOM 834 C CA . CYS A 1 103 ? 35.260 -0.735 -45.399 1.00 91.81 103 CYS A CA 1
ATOM 835 C C . CYS A 1 103 ? 34.990 -1.340 -46.782 1.00 91.81 103 CYS A C 1
ATOM 837 O O . CYS A 1 103 ? 35.881 -1.326 -47.627 1.00 91.81 103 CYS A O 1
ATOM 839 N N . ASP A 1 104 ? 33.766 -1.811 -47.039 1.00 93.00 104 ASP A N 1
ATOM 840 C CA . ASP A 1 104 ? 33.375 -2.391 -48.331 1.00 93.00 104 ASP A CA 1
ATOM 841 C C . ASP A 1 104 ? 33.594 -1.386 -49.479 1.00 93.00 104 ASP A C 1
ATOM 843 O O . ASP A 1 104 ? 34.117 -1.744 -50.536 1.00 93.00 104 ASP A O 1
ATOM 847 N N . GLY A 1 105 ? 33.264 -0.108 -49.256 1.00 91.88 105 GLY A N 1
ATOM 848 C CA . GLY A 1 105 ? 33.524 0.972 -50.207 1.00 91.88 105 GLY A CA 1
ATOM 849 C C . GLY A 1 105 ? 35.010 1.150 -50.533 1.00 91.88 105 GLY A C 1
ATOM 850 O O . GLY A 1 105 ? 35.364 1.216 -51.712 1.00 91.88 105 GLY A O 1
ATOM 851 N N . LEU A 1 106 ? 35.875 1.170 -49.512 1.00 89.62 106 LEU A N 1
ATOM 852 C CA . LEU A 1 106 ? 37.330 1.275 -49.680 1.00 89.62 106 LEU A CA 1
ATOM 853 C C . LEU A 1 106 ? 37.921 0.077 -50.439 1.00 89.62 106 LEU A C 1
ATOM 855 O O . LEU A 1 106 ? 38.713 0.260 -51.364 1.00 89.62 106 LEU A O 1
ATOM 859 N N . TYR A 1 107 ? 37.486 -1.147 -50.121 1.00 86.12 107 TYR A N 1
ATOM 860 C CA . TYR A 1 107 ? 37.924 -2.346 -50.845 1.00 86.12 107 TYR A CA 1
ATOM 861 C C . TYR A 1 107 ? 37.554 -2.283 -52.334 1.00 86.12 107 TYR A C 1
ATOM 863 O O . TYR A 1 107 ? 38.352 -2.660 -53.197 1.00 86.12 107 TYR A O 1
ATOM 871 N N . MET A 1 108 ? 36.359 -1.779 -52.657 1.00 88.56 108 MET A N 1
ATOM 872 C CA . MET A 1 108 ? 35.933 -1.604 -54.047 1.00 88.56 108 MET A CA 1
ATOM 873 C C . MET A 1 108 ? 36.739 -0.523 -54.777 1.00 88.56 108 MET A C 1
ATOM 875 O O . MET A 1 108 ? 37.005 -0.676 -55.972 1.00 88.56 108 MET A O 1
ATOM 879 N N . THR A 1 109 ? 37.126 0.567 -54.104 1.00 88.50 109 THR A N 1
ATOM 880 C CA . THR A 1 109 ? 37.983 1.593 -54.716 1.00 88.50 109 THR A CA 1
ATOM 881 C C . THR A 1 109 ? 39.386 1.070 -54.976 1.00 88.50 109 THR A C 1
ATOM 883 O O . THR A 1 109 ? 39.863 1.204 -56.102 1.00 88.50 109 THR A O 1
ATOM 886 N N . ASP A 1 110 ? 40.000 0.399 -54.001 1.00 87.81 110 ASP A N 1
ATOM 887 C CA . ASP A 1 110 ? 41.348 -0.154 -54.146 1.00 87.81 110 ASP A CA 1
ATOM 888 C C . ASP A 1 110 ? 41.404 -1.162 -55.295 1.00 87.81 110 ASP A C 1
ATOM 890 O O . ASP A 1 110 ? 42.267 -1.063 -56.163 1.00 87.81 110 ASP A O 1
ATOM 894 N N . SER A 1 111 ? 40.412 -2.055 -55.392 1.00 89.25 111 SER A N 1
ATOM 895 C CA . SER A 1 111 ? 40.319 -3.023 -56.490 1.00 89.25 111 SER A CA 1
ATOM 896 C C . SER A 1 111 ? 40.254 -2.354 -57.874 1.00 89.25 111 SER A C 1
ATOM 898 O O . SER A 1 111 ? 40.955 -2.771 -58.801 1.00 89.25 111 SER A O 1
ATOM 900 N N . LYS A 1 112 ? 39.468 -1.277 -58.024 1.00 89.06 112 LYS A N 1
ATOM 901 C CA . LYS A 1 112 ? 39.382 -0.508 -59.281 1.00 89.06 112 LYS A CA 1
ATOM 902 C C . LYS A 1 112 ? 40.691 0.209 -59.616 1.00 89.06 112 LYS A C 1
ATOM 904 O O . LYS A 1 112 ? 41.083 0.238 -60.784 1.00 89.06 112 LYS A O 1
ATOM 909 N N . LEU A 1 113 ? 41.364 0.776 -58.614 1.00 89.19 113 LEU A N 1
ATOM 910 C CA . LEU A 1 113 ? 42.677 1.405 -58.770 1.00 89.19 113 LEU A CA 1
ATOM 911 C C . LEU A 1 113 ? 43.726 0.383 -59.221 1.00 89.19 113 LEU A C 1
ATOM 913 O O . LEU A 1 113 ? 44.416 0.632 -60.207 1.00 89.19 113 LEU A O 1
ATOM 917 N N . THR A 1 114 ? 43.791 -0.789 -58.582 1.00 87.50 114 THR A N 1
ATOM 918 C CA . THR A 1 114 ? 44.702 -1.874 -58.979 1.00 87.50 114 THR A CA 1
ATOM 919 C C . THR A 1 114 ? 44.450 -2.325 -60.417 1.00 87.50 114 THR A C 1
ATOM 921 O O . THR A 1 114 ? 45.392 -2.426 -61.198 1.00 87.50 114 THR A O 1
ATOM 924 N N . ALA A 1 115 ? 43.187 -2.537 -60.803 1.00 88.44 115 ALA A N 1
ATOM 925 C CA . ALA A 1 115 ? 42.839 -2.915 -62.173 1.00 88.44 115 ALA A CA 1
ATOM 926 C C . ALA A 1 115 ? 43.250 -1.842 -63.200 1.00 88.44 115 ALA A C 1
ATOM 928 O O . ALA A 1 115 ? 43.743 -2.170 -64.278 1.00 88.44 115 ALA A O 1
ATOM 929 N N . THR A 1 116 ? 43.086 -0.561 -62.853 1.00 89.44 116 THR A N 1
ATOM 930 C CA . THR A 1 116 ? 43.482 0.562 -63.716 1.00 89.44 116 THR A CA 1
ATOM 931 C C . THR A 1 116 ? 45.000 0.647 -63.865 1.00 89.44 116 THR A C 1
ATOM 933 O O . THR A 1 116 ? 45.488 0.809 -64.980 1.00 89.44 116 THR A O 1
ATOM 936 N N . LEU A 1 117 ? 45.754 0.493 -62.772 1.00 89.81 117 LEU A N 1
ATOM 937 C CA . LEU A 1 117 ? 47.220 0.505 -62.794 1.00 89.81 117 LEU A CA 1
ATOM 938 C C . LEU A 1 117 ? 47.786 -0.638 -63.644 1.00 89.81 117 LEU A C 1
ATOM 940 O O . LEU A 1 117 ? 48.613 -0.383 -64.513 1.00 89.81 117 LEU A O 1
ATOM 944 N N . LEU A 1 118 ? 47.274 -1.862 -63.479 1.00 89.56 118 LEU A N 1
ATOM 945 C CA . LEU A 1 118 ? 47.686 -3.013 -64.294 1.00 89.56 118 LEU A CA 1
ATOM 946 C C . LEU A 1 118 ? 47.424 -2.798 -65.791 1.00 89.56 118 LEU A C 1
ATOM 948 O O . LEU A 1 118 ? 48.214 -3.227 -66.627 1.00 89.56 118 LEU A O 1
ATOM 952 N N . TYR A 1 119 ? 46.321 -2.132 -66.144 1.00 86.06 119 TYR A N 1
ATOM 953 C CA . TYR A 1 119 ? 46.020 -1.804 -67.537 1.00 86.06 119 TYR A CA 1
ATOM 954 C C . TYR A 1 119 ? 46.974 -0.746 -68.113 1.00 86.06 119 TYR A C 1
ATOM 956 O O . TYR A 1 119 ? 47.312 -0.806 -69.294 1.00 86.06 119 TYR A O 1
ATOM 964 N N . VAL A 1 120 ? 47.415 0.213 -67.292 1.00 88.44 120 VAL A N 1
ATOM 965 C CA . VAL A 1 120 ? 48.402 1.226 -67.694 1.00 88.44 120 VAL A CA 1
ATOM 966 C C . VAL A 1 120 ? 49.793 0.611 -67.861 1.00 88.44 120 VAL A C 1
ATOM 968 O O . VAL A 1 120 ? 50.463 0.945 -68.827 1.00 88.44 120 VAL A O 1
ATOM 971 N N . GLU A 1 121 ? 50.210 -0.310 -66.989 1.00 84.81 121 GLU A N 1
ATOM 972 C CA . GLU A 1 121 ? 51.529 -0.965 -67.078 1.00 84.81 121 GLU A CA 1
ATOM 973 C C . GLU A 1 121 ? 51.687 -1.905 -68.287 1.00 84.81 121 GLU A C 1
ATOM 975 O O . GLU A 1 121 ? 52.809 -2.206 -68.686 1.00 84.81 121 GLU A O 1
ATOM 980 N N . GLN A 1 122 ? 50.587 -2.380 -68.881 1.00 76.81 122 GLN A N 1
ATOM 981 C CA . GLN A 1 122 ? 50.622 -3.232 -70.080 1.00 76.81 122 GLN A CA 1
ATOM 982 C C . GLN A 1 122 ? 50.680 -2.456 -71.409 1.00 76.81 122 GLN A C 1
ATOM 984 O O . GLN A 1 122 ? 50.686 -3.084 -72.471 1.00 76.81 122 GLN A O 1
ATOM 989 N N . LYS A 1 123 ? 50.701 -1.120 -71.377 1.00 63.88 123 LYS A N 1
ATOM 990 C CA . LYS A 1 123 ? 50.852 -0.258 -72.559 1.00 63.88 123 LYS A CA 1
ATOM 991 C C . LYS A 1 123 ? 52.216 0.409 -72.600 1.00 63.88 123 LYS A C 1
ATOM 993 O O . LYS A 1 123 ? 52.730 0.540 -73.733 1.00 63.88 123 LYS A O 1
#

Sequence (123 aa):
MADVRSPADSPSRHITVVDVYDLAASIGKDFERIIDEFGNDSVRQIMPKVISALETLESFANHNEKENEEILMLKKAVERLEKEKQMKQQDRIKFELHQKLYCDGLYMTDSKLTATLLYVEQK

Secondary structure (DSSP, 8-state):
------TT--GGGG--HHHHHHHHHHHHHHHHHHHHHH-GGGTTTTHHHHHHHHHHHHHHHHHHHHHHHHHHHHHHHHHHHHHHHHHHHHHHHHHHHHHHHHHHHHHHHHHHHHHHHHHHHT-

Organism: NCBI:txid387005